Protein AF-A0A4C1SGD6-F1 (afdb_monomer_lite)

Foldseek 3Di:
DKAFPVRDDQDDDDPPCPVDDGDDDPGDMDDDDDDDDDDPVVVVVCPPPDDDDDDDDPDDDDWFKCQDPVCLVVVHDTDDDDDDDPPDDGDIDTDDDDPVVVCVPDVPDPDDDDDDDPPVPPPPDDDDDDDDDDDDDD

Secondary structure (DSSP, 8-state):
-EE-TT--EEE---TTGGG------SS--EE------S-HHHHHTTTTPPP---PPPSSPPPPPBBSSHHHHHTT-SBP---PPPTTS----PBP---HHHHTTS-TT------------------------------

Radius of gyration: 24.53 Å; chains: 1; bounding box: 49×36×69 Å

InterPro domains:
  IPR022229 Tripeptidyl peptidase II, second Ig-like domain [PF12580] (1-94)

Sequence (138 aa):
MIFDANKHMLACGDANSHTFYTKLDRASTTFCLQIRHEKRDLLEKINEANMVALFKLPNTLNLEIYDHYNQSVIMGRKFNSCTVKRDCPKSLPLLQQQQQQVFPLCPQTQAMLNRVHPKAKTAVDEYAEGCGTSSAQC

pLDDT: mean 72.52, std 20.27, range [26.09, 94.62]

Structure (mmCIF, N/CA/C/O backbone):
data_AF-A0A4C1SGD6-F1
#
_entry.id   AF-A0A4C1SGD6-F1
#
loop_
_atom_site.group_PDB
_atom_site.id
_atom_site.type_symbol
_atom_site.label_atom_id
_atom_site.label_alt_id
_atom_site.label_comp_id
_atom_site.label_asym_id
_atom_site.label_entity_id
_atom_site.label_seq_id
_atom_site.pdbx_PDB_ins_code
_atom_site.Cartn_x
_atom_site.Cartn_y
_atom_site.Cartn_z
_atom_site.occupancy
_atom_site.B_iso_or_equiv
_atom_site.auth_seq_id
_atom_site.auth_comp_id
_atom_site.auth_asym_id
_atom_site.auth_atom_id
_atom_site.pdbx_PDB_model_num
ATOM 1 N N . MET A 1 1 ? -9.327 4.916 12.027 1.00 90.69 1 MET A N 1
ATOM 2 C CA . MET A 1 1 ? -9.043 6.315 12.429 1.00 90.69 1 MET A CA 1
ATOM 3 C C . MET A 1 1 ? -7.553 6.481 12.680 1.00 90.69 1 MET A C 1
ATOM 5 O O . MET A 1 1 ? -6.940 5.541 13.178 1.00 90.69 1 MET A O 1
ATOM 9 N N . ILE A 1 2 ? -6.990 7.640 12.330 1.00 92.00 2 ILE A N 1
ATOM 10 C CA . ILE A 1 2 ? -5.566 7.976 12.489 1.00 92.00 2 ILE A CA 1
ATOM 11 C C . ILE A 1 2 ? -5.441 9.170 13.437 1.00 92.00 2 ILE A C 1
ATOM 13 O O . ILE A 1 2 ? -6.082 10.200 13.212 1.00 92.00 2 ILE A O 1
ATOM 17 N N . PHE A 1 3 ? -4.607 9.034 14.466 1.00 91.81 3 PHE A N 1
ATOM 18 C CA . PHE A 1 3 ? -4.374 10.055 15.485 1.00 91.81 3 PHE A CA 1
ATOM 19 C C . PHE A 1 3 ? -2.905 10.469 15.542 1.00 91.81 3 PHE A C 1
ATOM 21 O O . PHE A 1 3 ? -2.016 9.628 15.404 1.00 91.81 3 PHE A O 1
ATOM 28 N N . ASP A 1 4 ? -2.671 11.754 15.786 1.00 90.88 4 ASP A N 1
ATOM 29 C CA . ASP A 1 4 ? -1.353 12.305 16.102 1.00 90.88 4 ASP A CA 1
ATOM 30 C C . ASP A 1 4 ? -0.959 12.038 17.570 1.00 90.88 4 ASP A C 1
ATOM 32 O O . ASP A 1 4 ? -1.792 11.631 18.389 1.00 90.88 4 ASP A O 1
ATOM 36 N N . ALA A 1 5 ? 0.292 12.327 17.934 1.00 89.88 5 ALA A N 1
ATOM 37 C CA . ALA A 1 5 ? 0.810 12.246 19.301 1.00 89.88 5 ALA A CA 1
ATOM 38 C C . ALA A 1 5 ? -0.047 13.042 20.305 1.00 89.88 5 ALA A C 1
ATOM 40 O O . ALA A 1 5 ? -0.280 12.606 21.433 1.00 89.88 5 ALA A O 1
ATOM 41 N N . ASN A 1 6 ? -0.598 14.173 19.860 1.00 90.00 6 ASN A N 1
ATOM 42 C CA . ASN A 1 6 ? -1.488 15.033 20.640 1.00 90.00 6 ASN A CA 1
ATOM 43 C C . ASN A 1 6 ? -2.941 14.519 20.714 1.00 90.00 6 ASN A C 1
ATOM 45 O O . ASN A 1 6 ? -3.833 15.242 21.151 1.00 90.00 6 ASN A O 1
ATOM 49 N N . LYS A 1 7 ? -3.207 13.284 20.261 1.00 90.00 7 LYS A N 1
ATOM 50 C CA . LYS A 1 7 ? -4.543 12.663 20.168 1.00 90.00 7 LYS A CA 1
ATOM 51 C C . LYS A 1 7 ? -5.522 13.410 19.252 1.00 90.00 7 LYS A C 1
ATOM 53 O O . LYS A 1 7 ? -6.714 13.108 19.247 1.00 90.00 7 LYS A O 1
ATOM 58 N N . HIS A 1 8 ? 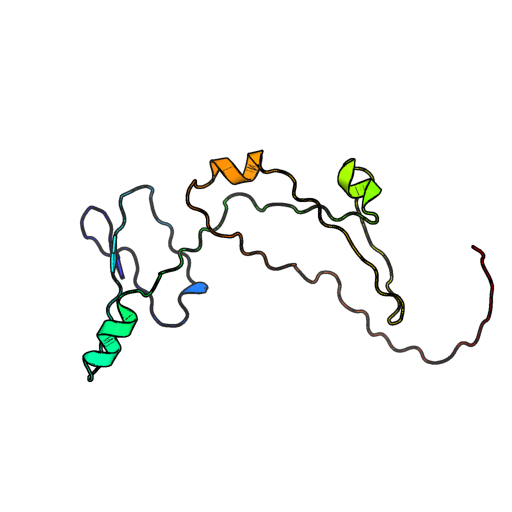-5.038 14.350 18.442 1.00 90.12 8 HIS A N 1
ATOM 59 C CA . HIS A 1 8 ? -5.842 14.972 17.398 1.00 90.12 8 HIS A CA 1
ATOM 60 C C . HIS A 1 8 ? -6.056 13.990 16.247 1.00 90.12 8 HIS A C 1
ATOM 62 O O . HIS A 1 8 ? -5.134 13.290 15.826 1.00 90.12 8 HIS A O 1
ATOM 68 N N . MET A 1 9 ? -7.287 13.931 15.742 1.00 90.44 9 MET A N 1
ATOM 69 C CA . MET A 1 9 ? -7.632 13.097 14.596 1.00 90.44 9 MET A CA 1
ATOM 70 C C . MET A 1 9 ? -7.092 13.735 13.313 1.00 90.44 9 MET A C 1
ATOM 72 O O . MET A 1 9 ? -7.452 14.864 12.988 1.00 90.44 9 MET A O 1
ATOM 76 N N . LEU A 1 10 ? -6.255 13.000 12.581 1.00 91.00 10 LEU A N 1
ATOM 77 C CA . LEU A 1 10 ? -5.667 13.451 11.316 1.00 91.00 10 LEU A CA 1
ATOM 78 C C . LEU A 1 10 ? -6.503 13.018 10.112 1.00 91.00 10 LEU A C 1
ATOM 80 O O . LEU A 1 10 ? -6.706 13.786 9.177 1.00 91.00 10 LEU A O 1
ATOM 84 N N . ALA A 1 11 ? -6.970 11.769 10.123 1.00 90.44 11 ALA A N 1
ATOM 85 C CA . ALA A 1 11 ? -7.756 11.208 9.035 1.00 90.44 11 ALA A CA 1
ATOM 86 C C . ALA A 1 11 ? -8.630 10.042 9.501 1.00 90.44 11 ALA A C 1
ATOM 88 O O . ALA A 1 11 ? -8.338 9.338 10.475 1.00 90.44 11 ALA A O 1
ATOM 89 N N . CYS A 1 12 ? -9.705 9.818 8.755 1.00 90.56 12 CYS A N 1
ATOM 90 C CA . CYS A 1 12 ? -10.586 8.674 8.896 1.00 90.56 12 CYS A CA 1
ATOM 91 C C . CYS A 1 12 ? -10.800 8.049 7.516 1.00 90.56 12 CYS A C 1
ATOM 93 O O . CYS A 1 12 ? -10.750 8.746 6.506 1.00 90.56 12 CYS A O 1
ATOM 95 N N . GLY A 1 13 ? -11.008 6.741 7.494 1.00 88.56 13 GLY A N 1
ATOM 96 C CA . GLY A 1 13 ? -11.248 5.976 6.283 1.00 88.56 13 GLY A CA 1
ATOM 97 C C . GLY A 1 13 ? -12.134 4.782 6.599 1.00 88.56 13 GLY A C 1
ATOM 98 O O . GLY A 1 13 ? -12.229 4.357 7.756 1.00 88.56 13 GLY A O 1
ATOM 99 N N . ASP A 1 14 ? -12.785 4.276 5.567 1.00 87.12 14 ASP A N 1
ATOM 100 C CA . ASP A 1 14 ? -13.737 3.178 5.587 1.00 87.12 14 ASP A CA 1
ATOM 101 C C . ASP A 1 14 ? -13.371 2.133 4.516 1.00 87.12 14 ASP A C 1
ATOM 103 O O . ASP A 1 14 ? -12.194 1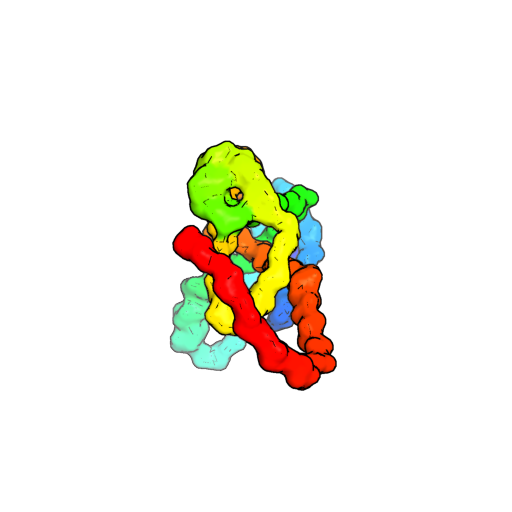.951 4.161 1.00 87.12 14 ASP A O 1
ATOM 107 N N . ALA A 1 15 ? -14.371 1.401 4.021 1.00 83.81 15 ALA A N 1
ATOM 108 C CA . ALA A 1 15 ? -14.187 0.488 2.907 1.00 83.81 15 ALA A CA 1
ATOM 109 C C . ALA A 1 15 ? -13.574 1.229 1.706 1.00 83.81 15 ALA A C 1
ATOM 111 O O . ALA A 1 15 ? -13.965 2.340 1.378 1.00 83.81 15 ALA A O 1
ATOM 112 N N . ASN A 1 16 ? -12.625 0.590 1.016 1.00 84.81 16 ASN A N 1
ATOM 113 C CA . ASN A 1 16 ? -11.958 1.154 -0.164 1.00 84.81 16 ASN A CA 1
ATOM 114 C C . ASN A 1 16 ? -10.980 2.327 0.092 1.00 84.81 16 ASN A C 1
ATOM 116 O O . ASN A 1 16 ? -10.650 3.075 -0.823 1.00 84.81 16 ASN A O 1
ATOM 120 N N . SER A 1 17 ? -10.415 2.444 1.296 1.00 85.50 17 SER A N 1
ATOM 121 C CA . SER A 1 17 ? -9.442 3.505 1.635 1.00 85.50 17 SER A CA 1
ATOM 122 C C . SER A 1 17 ? -8.086 3.442 0.899 1.00 85.50 17 SER A C 1
ATOM 124 O O . SER A 1 17 ? -7.234 4.296 1.116 1.00 85.50 17 SER A O 1
ATOM 126 N N . HIS A 1 18 ? -7.850 2.466 0.015 1.00 84.12 18 HIS A N 1
ATOM 127 C CA . HIS A 1 18 ? -6.555 2.277 -0.656 1.00 84.12 18 HIS A CA 1
ATOM 128 C C . HIS A 1 18 ? -6.226 3.350 -1.711 1.00 84.12 18 HIS A C 1
ATOM 130 O O . HIS A 1 18 ? -5.085 3.443 -2.160 1.00 84.12 18 HIS A O 1
ATOM 136 N N . THR A 1 19 ? -7.211 4.149 -2.128 1.00 85.75 19 THR A N 1
ATOM 137 C CA . THR A 1 19 ? -7.028 5.255 -3.082 1.00 85.75 19 THR A CA 1
ATOM 138 C C . THR A 1 19 ? -6.715 6.586 -2.403 1.00 85.75 19 THR A C 1
ATOM 140 O O . THR A 1 19 ? -6.271 7.523 -3.070 1.00 85.75 19 THR A O 1
ATOM 143 N N . PHE A 1 20 ? -6.962 6.695 -1.095 1.00 86.56 20 PHE A N 1
ATOM 144 C CA . PHE A 1 20 ? -6.784 7.926 -0.337 1.00 86.56 20 PHE A CA 1
ATOM 145 C C . PHE A 1 20 ? -5.416 7.950 0.340 1.00 86.56 20 PHE A C 1
ATOM 147 O O . PHE A 1 20 ? -5.058 7.055 1.099 1.00 86.56 20 PHE A O 1
ATOM 154 N N . TYR A 1 21 ? -4.658 9.015 0.077 1.00 88.12 21 TYR A N 1
ATOM 155 C CA . TYR A 1 21 ? -3.342 9.235 0.666 1.00 88.12 21 TYR A CA 1
ATOM 156 C C . TYR A 1 21 ? -3.363 10.498 1.521 1.00 88.12 21 TYR A C 1
ATOM 158 O O . TYR A 1 21 ? -3.560 11.601 1.008 1.00 88.12 21 TYR A O 1
ATOM 166 N N . THR A 1 22 ? -3.107 10.341 2.816 1.00 88.69 22 THR A N 1
ATOM 167 C CA . THR A 1 22 ? -2.952 11.456 3.754 1.00 88.69 22 THR A CA 1
ATOM 168 C C . THR A 1 22 ? -1.472 11.699 4.005 1.00 88.69 22 THR A C 1
ATOM 170 O O . THR A 1 22 ? -0.712 10.765 4.254 1.00 88.69 22 THR A O 1
ATOM 173 N N . LYS A 1 23 ? -1.050 12.963 3.945 1.00 87.56 23 LYS A N 1
ATOM 174 C CA . LYS A 1 23 ? 0.307 13.345 4.336 1.00 87.56 23 LYS A CA 1
ATOM 175 C C . LYS A 1 23 ? 0.419 13.229 5.853 1.00 87.56 23 LYS A C 1
ATOM 177 O O . LYS A 1 23 ? -0.278 13.942 6.568 1.00 87.56 23 LYS A O 1
ATOM 182 N N . LEU A 1 24 ? 1.267 12.319 6.315 1.00 84.19 24 LEU A N 1
ATOM 183 C CA . LEU A 1 24 ? 1.607 12.172 7.725 1.00 84.19 24 LEU A CA 1
ATOM 184 C C . LEU A 1 24 ? 2.955 12.840 7.974 1.00 84.19 24 LEU A C 1
ATOM 186 O O . LEU A 1 24 ? 3.870 12.710 7.159 1.00 84.19 24 LEU A O 1
ATOM 190 N N . ASP A 1 25 ? 3.059 13.558 9.087 1.00 81.88 25 ASP A N 1
ATOM 191 C CA . ASP A 1 25 ? 4.339 14.061 9.571 1.00 81.88 25 ASP A CA 1
ATOM 192 C C . ASP A 1 25 ? 5.113 12.937 10.281 1.00 81.88 25 ASP A C 1
ATOM 194 O O . ASP A 1 25 ? 4.534 11.918 10.670 1.00 81.88 25 ASP A O 1
ATOM 198 N N . ARG A 1 26 ? 6.424 13.112 10.472 1.00 70.38 26 ARG A N 1
ATOM 199 C CA . ARG A 1 26 ? 7.327 12.155 11.141 1.00 70.38 26 ARG A CA 1
ATOM 200 C C . ARG A 1 26 ? 7.109 12.108 12.666 1.00 70.38 26 ARG A C 1
ATOM 202 O O . ARG A 1 26 ? 8.059 11.967 13.433 1.00 70.38 26 ARG A O 1
ATOM 209 N N . ALA A 1 27 ? 5.870 12.254 13.114 1.00 73.56 27 ALA A N 1
ATOM 210 C CA . ALA A 1 27 ? 5.462 12.114 14.501 1.00 73.56 27 ALA A CA 1
ATOM 211 C C . ALA A 1 27 ? 4.907 10.704 14.754 1.00 73.56 27 ALA A C 1
ATOM 213 O O . ALA A 1 27 ? 4.498 9.985 13.836 1.00 73.56 27 ALA A O 1
ATOM 214 N N . SER A 1 28 ? 4.895 10.289 16.019 1.00 83.12 28 SER A N 1
ATOM 215 C CA . SER A 1 28 ? 4.302 9.020 16.438 1.00 83.12 28 SER A CA 1
ATOM 216 C C . SER A 1 28 ? 2.791 9.046 16.195 1.00 83.12 28 SER A C 1
ATOM 218 O O . SER A 1 28 ? 2.050 9.688 16.939 1.00 83.12 28 SER A O 1
ATOM 220 N N . THR A 1 29 ? 2.339 8.345 15.159 1.00 88.25 29 THR A N 1
ATOM 221 C CA . THR A 1 29 ? 0.926 8.251 14.779 1.00 88.25 29 THR A CA 1
ATOM 222 C C . THR A 1 29 ? 0.326 6.927 15.233 1.00 88.25 29 THR A C 1
ATOM 224 O O . THR A 1 29 ? 0.946 5.870 15.126 1.00 88.25 29 THR A O 1
ATOM 227 N N . THR A 1 30 ? -0.896 6.986 15.759 1.00 89.94 30 THR A N 1
ATOM 228 C CA . THR A 1 30 ? -1.632 5.808 16.237 1.00 89.94 30 THR A CA 1
ATOM 229 C C . THR A 1 30 ? -2.780 5.487 15.287 1.00 89.94 30 THR A C 1
ATOM 231 O O . THR A 1 30 ? -3.573 6.365 14.938 1.00 89.94 30 THR A O 1
ATOM 234 N N . PHE A 1 31 ? -2.891 4.219 14.892 1.00 89.75 31 PHE A N 1
ATOM 235 C CA . PHE A 1 31 ? -3.949 3.715 14.019 1.00 89.75 31 PHE A CA 1
ATOM 236 C C . PHE A 1 31 ? -4.931 2.876 14.833 1.00 89.75 31 PHE A C 1
ATOM 238 O O . PHE A 1 31 ? -4.542 1.896 15.461 1.00 89.75 31 PHE A O 1
ATOM 245 N N . CYS A 1 32 ? -6.209 3.246 14.796 1.00 90.44 32 CYS A N 1
ATOM 246 C CA . CYS A 1 32 ? -7.275 2.527 15.488 1.00 90.44 32 CYS A CA 1
ATOM 247 C C . CYS A 1 32 ? -8.280 1.981 14.470 1.00 90.44 32 CYS A C 1
ATOM 249 O O . CYS A 1 32 ? -8.900 2.760 13.733 1.00 90.44 32 CYS A O 1
ATOM 251 N N . LEU A 1 33 ? -8.471 0.661 14.459 1.00 89.69 33 LEU A N 1
ATOM 252 C CA . LEU A 1 33 ? -9.509 -0.029 13.694 1.00 89.69 33 LEU A CA 1
ATOM 253 C C . LEU A 1 33 ? -10.610 -0.490 14.652 1.00 89.69 33 LEU A C 1
ATOM 255 O O . LEU A 1 33 ? -10.330 -1.157 15.644 1.00 89.69 33 LEU A O 1
ATOM 259 N N . GLN A 1 34 ? -11.858 -0.129 14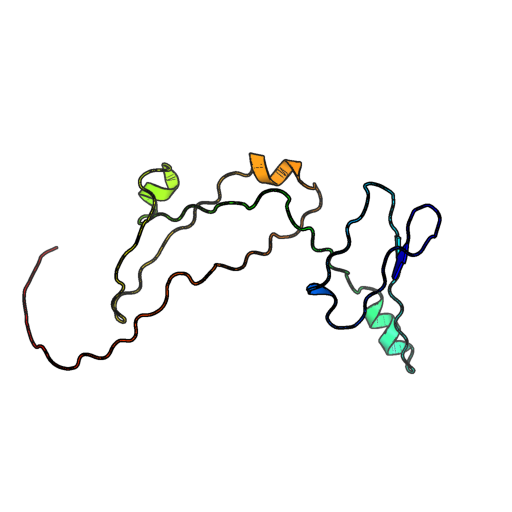.361 1.00 90.56 34 GLN A N 1
ATOM 260 C CA . GLN A 1 34 ? -13.012 -0.545 15.152 1.00 90.56 34 GLN A CA 1
ATOM 261 C C . GLN A 1 34 ? -13.902 -1.452 14.310 1.00 90.56 34 GLN A C 1
ATOM 263 O O . GLN A 1 34 ? -14.394 -1.041 13.261 1.00 90.56 34 GLN A O 1
ATOM 268 N N . ILE A 1 35 ? -14.139 -2.668 14.799 1.00 90.62 35 ILE A N 1
ATOM 269 C CA . ILE A 1 35 ? -15.007 -3.654 14.155 1.00 90.62 35 ILE A CA 1
ATOM 270 C C . ILE A 1 35 ? -16.165 -3.942 15.100 1.00 90.62 35 ILE A C 1
ATOM 272 O O . ILE A 1 35 ? -15.967 -4.242 16.276 1.00 90.62 35 ILE A O 1
ATOM 276 N N . ARG A 1 36 ? -17.387 -3.808 14.588 1.00 91.56 36 ARG A N 1
ATOM 277 C CA . ARG A 1 36 ? -18.620 -4.066 15.332 1.00 91.56 36 ARG A CA 1
ATOM 278 C C . ARG A 1 36 ? -19.325 -5.234 14.673 1.00 91.56 36 ARG A C 1
ATOM 280 O O . ARG A 1 36 ? -19.588 -5.189 13.477 1.00 91.56 36 ARG A O 1
ATOM 287 N N . HIS A 1 37 ? -19.623 -6.262 15.452 1.00 93.56 37 HIS A N 1
ATOM 288 C CA . HIS A 1 37 ? -20.371 -7.417 14.984 1.00 93.56 37 HIS A CA 1
ATOM 289 C C . HIS A 1 37 ? -21.143 -8.025 16.167 1.00 93.56 37 HIS A C 1
ATOM 291 O O . HIS A 1 37 ? -20.746 -7.867 17.320 1.00 93.56 37 HIS A O 1
ATOM 297 N N . GLU A 1 38 ? -22.286 -8.651 15.896 1.00 94.62 38 GLU A N 1
ATOM 298 C CA . GLU A 1 38 ? -23.226 -9.131 16.923 1.00 94.62 38 GLU A CA 1
ATOM 299 C C . GLU A 1 38 ? -22.735 -10.402 17.643 1.00 94.62 38 GLU A C 1
ATOM 301 O O . GLU A 1 38 ? -22.878 -10.538 18.855 1.00 94.62 38 GLU A O 1
ATOM 306 N N . LYS A 1 39 ? -22.099 -11.324 16.907 1.00 93.69 39 LYS A N 1
ATOM 307 C CA . LYS A 1 39 ? -21.520 -12.566 17.445 1.00 93.69 39 LYS A CA 1
ATOM 308 C C . LYS A 1 39 ? -20.073 -12.357 17.874 1.00 93.69 39 LYS A C 1
ATOM 310 O O . LYS A 1 39 ? -19.224 -12.131 17.012 1.00 93.69 39 LYS A O 1
ATOM 315 N N . ARG A 1 40 ? -19.793 -12.504 19.172 1.00 90.62 40 ARG A N 1
ATOM 316 C CA . ARG A 1 40 ? -18.448 -12.355 19.756 1.00 90.62 40 ARG A CA 1
ATOM 317 C C . ARG A 1 40 ? -17.426 -13.337 19.179 1.00 90.62 40 ARG A C 1
ATOM 319 O O . ARG A 1 40 ? -16.322 -12.918 18.851 1.00 90.62 40 ARG A O 1
ATOM 326 N N . ASP A 1 41 ? -17.823 -14.588 18.961 1.00 90.50 41 ASP A N 1
ATOM 327 C CA . ASP A 1 41 ? -16.936 -15.654 18.465 1.00 90.50 41 ASP A CA 1
ATOM 328 C C . ASP A 1 41 ? -16.308 -15.333 17.099 1.00 90.50 41 ASP A C 1
ATOM 330 O O . ASP A 1 41 ? -15.254 -15.854 16.738 1.00 90.50 41 ASP A O 1
ATOM 334 N N . LEU A 1 42 ? -16.959 -14.472 16.307 1.00 89.50 42 LEU A N 1
ATOM 335 C CA . LEU A 1 42 ? -16.432 -14.012 15.025 1.00 89.50 42 LEU A CA 1
ATOM 336 C C . LEU A 1 42 ? -15.478 -12.823 15.174 1.00 89.50 42 LEU A C 1
ATOM 338 O O . LEU A 1 42 ? -14.555 -12.714 14.373 1.00 89.50 42 LEU A O 1
ATOM 342 N N . LEU A 1 43 ? -15.645 -11.965 16.190 1.00 89.19 43 LEU A N 1
ATOM 343 C CA . LEU A 1 43 ? -14.696 -10.873 16.454 1.00 89.19 43 LEU A CA 1
ATOM 344 C C . LEU A 1 43 ? -13.338 -11.418 16.892 1.00 89.19 43 LEU A C 1
ATOM 346 O O . LEU A 1 43 ? -12.312 -10.886 16.479 1.00 89.19 43 LEU A O 1
ATOM 350 N N . GLU A 1 44 ? -13.326 -12.481 17.695 1.00 88.62 44 GLU A N 1
ATOM 351 C CA . GLU A 1 44 ? -12.085 -13.071 18.209 1.00 88.62 44 GLU A CA 1
ATOM 352 C C . GLU A 1 44 ? -11.198 -13.607 17.074 1.00 88.62 44 GLU A C 1
ATOM 354 O O . GLU A 1 44 ? -9.978 -13.480 17.135 1.00 88.62 44 GLU A O 1
ATOM 359 N N . LYS A 1 45 ? -11.802 -14.073 15.971 1.00 89.25 45 LYS A N 1
ATOM 360 C CA . LYS A 1 45 ? -11.078 -14.487 14.755 1.00 89.25 45 LYS A CA 1
ATOM 361 C C . LYS A 1 45 ? -10.417 -13.329 14.002 1.00 89.25 45 LYS A C 1
ATOM 363 O O . LYS A 1 45 ? -9.494 -13.561 13.232 1.00 89.25 45 LYS A O 1
ATOM 368 N N . ILE A 1 46 ? -10.900 -12.099 14.180 1.00 88.62 46 ILE A N 1
ATOM 369 C CA . ILE A 1 46 ? -10.399 -10.908 13.475 1.00 88.62 46 ILE A CA 1
ATOM 370 C C . ILE A 1 46 ? -9.308 -10.197 14.296 1.00 88.62 46 ILE A C 1
ATOM 372 O O . ILE A 1 46 ? -8.666 -9.272 13.807 1.00 88.62 46 ILE A O 1
ATOM 376 N N . ASN A 1 47 ? -9.041 -10.638 15.528 1.00 85.94 47 ASN A N 1
ATOM 377 C CA . ASN A 1 47 ? -8.037 -10.016 16.393 1.00 85.94 47 ASN A CA 1
ATOM 378 C C . ASN A 1 47 ? -6.618 -10.021 15.782 1.00 85.94 47 ASN A C 1
ATOM 380 O O . ASN A 1 47 ? -5.827 -9.125 16.049 1.00 85.94 47 ASN A O 1
ATOM 384 N N . GLU A 1 48 ? -6.310 -10.987 14.912 1.00 85.88 48 GLU A N 1
ATOM 385 C CA . GLU A 1 48 ? -5.025 -11.095 14.200 1.00 85.88 48 GLU A CA 1
ATOM 386 C C . GLU A 1 48 ? -5.025 -10.389 12.827 1.00 85.88 48 GLU A C 1
ATOM 388 O O . GLU A 1 48 ? -4.163 -10.636 11.980 1.00 85.88 48 GLU A O 1
ATOM 393 N N . ALA A 1 49 ? -6.000 -9.516 12.559 1.00 85.69 49 ALA A N 1
ATOM 394 C CA . ALA A 1 49 ? -6.070 -8.798 11.294 1.00 85.69 49 ALA A CA 1
ATOM 395 C C . ALA A 1 49 ? -4.925 -7.784 11.151 1.00 85.69 49 ALA A C 1
ATOM 397 O O . ALA A 1 49 ? -4.808 -6.821 11.910 1.00 85.69 49 ALA A O 1
ATOM 398 N N . ASN A 1 50 ? -4.116 -7.963 10.108 1.00 85.94 50 ASN A N 1
ATOM 399 C CA . ASN A 1 50 ? -3.041 -7.041 9.763 1.00 85.94 50 ASN A CA 1
ATOM 400 C C . ASN A 1 50 ? -3.565 -5.840 8.966 1.00 85.94 50 ASN A C 1
ATOM 402 O O . ASN A 1 50 ? -4.365 -5.984 8.040 1.00 85.94 50 ASN A O 1
ATOM 406 N N . MET A 1 51 ? -3.057 -4.650 9.286 1.00 84.88 51 MET A N 1
ATOM 407 C CA . MET A 1 51 ? -3.282 -3.439 8.497 1.00 84.88 51 MET A CA 1
ATOM 408 C C . MET A 1 51 ? -2.120 -3.207 7.531 1.00 84.88 51 MET A C 1
ATOM 410 O O . MET A 1 51 ? -0.957 -3.383 7.88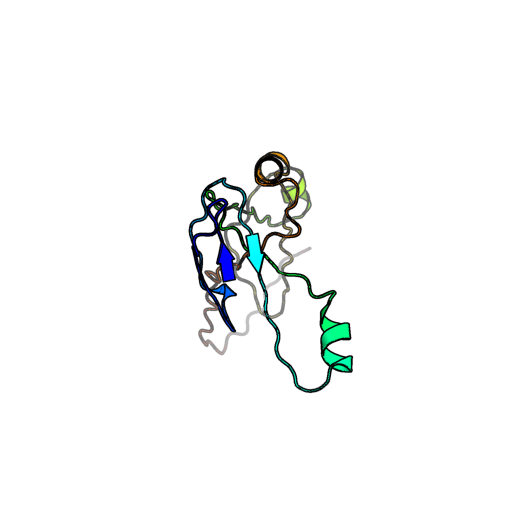8 1.00 84.88 51 MET A O 1
ATOM 414 N N . VAL A 1 52 ? -2.438 -2.766 6.314 1.00 87.38 52 VAL A N 1
ATOM 415 C CA . VAL A 1 52 ? -1.448 -2.441 5.280 1.00 87.38 52 VAL A CA 1
ATOM 416 C C . VAL A 1 52 ? -1.324 -0.926 5.161 1.00 87.38 52 VAL A C 1
ATOM 418 O O . VAL A 1 52 ? -2.309 -0.241 4.887 1.00 87.38 52 VAL A O 1
ATOM 421 N N . ALA A 1 53 ? -0.110 -0.405 5.330 1.00 84.25 53 ALA A N 1
ATOM 422 C CA . ALA A 1 53 ? 0.206 0.999 5.088 1.00 84.25 53 ALA A CA 1
ATOM 423 C C . ALA A 1 53 ? 0.900 1.156 3.728 1.00 84.25 53 ALA A C 1
ATOM 425 O O . ALA A 1 53 ? 1.942 0.549 3.477 1.00 84.25 53 ALA A O 1
ATOM 426 N N . LEU A 1 54 ? 0.325 1.977 2.846 1.00 86.62 54 LEU A N 1
ATOM 427 C CA . LEU A 1 54 ? 0.886 2.274 1.528 1.00 86.62 54 LEU A CA 1
ATOM 428 C C . LEU A 1 54 ? 1.571 3.638 1.547 1.00 86.62 54 LEU A C 1
ATOM 430 O O . LEU A 1 54 ? 0.917 4.678 1.628 1.00 86.62 54 LEU A O 1
ATOM 434 N N . PHE A 1 55 ? 2.894 3.636 1.416 1.00 84.62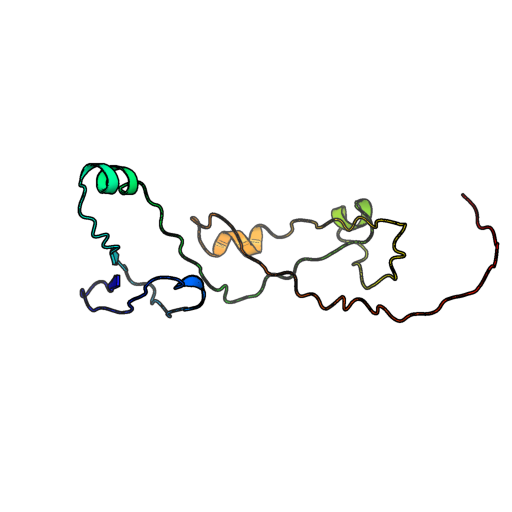 55 PHE A N 1
ATOM 435 C CA . PHE A 1 55 ? 3.682 4.859 1.324 1.00 84.62 55 PHE A CA 1
ATOM 436 C C . PHE A 1 55 ? 3.973 5.178 -0.135 1.00 84.62 55 PHE A C 1
ATOM 438 O O . PHE A 1 55 ? 4.548 4.372 -0.866 1.00 84.62 55 PHE A O 1
ATOM 445 N N . LYS A 1 56 ? 3.589 6.379 -0.568 1.00 83.69 56 LYS A N 1
ATOM 446 C CA . LYS A 1 56 ? 3.990 6.873 -1.881 1.00 83.69 56 LYS A CA 1
ATOM 447 C C . LYS A 1 56 ? 5.459 7.274 -1.817 1.00 83.69 56 LYS A C 1
ATOM 449 O O . LYS A 1 56 ? 5.819 8.176 -1.064 1.00 83.69 56 LYS A O 1
ATOM 454 N N . LEU A 1 57 ? 6.294 6.615 -2.615 1.00 79.44 57 LEU A N 1
ATOM 455 C CA . LEU A 1 57 ? 7.703 6.972 -2.702 1.00 79.44 57 LEU A CA 1
ATOM 456 C C . LEU A 1 57 ? 7.864 8.383 -3.293 1.00 79.44 57 LEU A C 1
ATOM 458 O O . LEU A 1 57 ? 7.173 8.711 -4.264 1.00 79.44 57 LEU A O 1
ATOM 462 N N . PRO A 1 58 ? 8.790 9.200 -2.758 1.00 77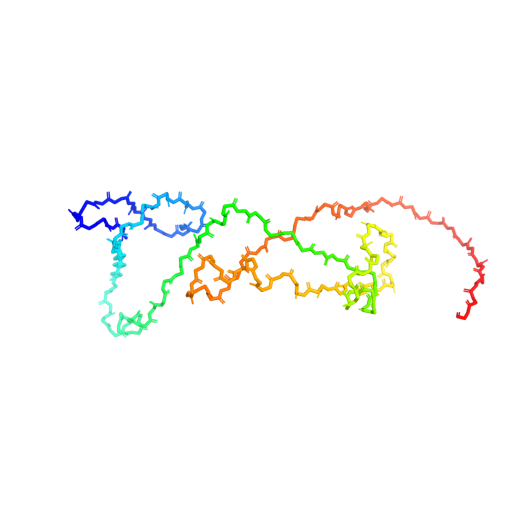.62 58 PRO A N 1
ATOM 463 C CA . PRO A 1 58 ? 9.090 10.512 -3.325 1.00 77.62 58 PRO A CA 1
ATOM 464 C C . PRO A 1 58 ? 9.702 10.394 -4.728 1.00 77.62 58 PRO A C 1
ATOM 466 O O . PRO A 1 58 ? 9.371 11.184 -5.606 1.00 77.62 58 PRO A O 1
ATOM 469 N N . ASN A 1 59 ? 10.531 9.369 -4.953 1.00 78.25 59 ASN A N 1
ATOM 470 C CA . ASN A 1 59 ? 11.148 9.073 -6.242 1.00 78.25 59 ASN A CA 1
ATOM 471 C C . ASN A 1 59 ? 10.567 7.783 -6.825 1.00 78.25 59 ASN A C 1
ATOM 473 O O . ASN A 1 59 ? 10.543 6.746 -6.160 1.00 78.25 59 ASN A O 1
ATOM 477 N N . THR A 1 60 ? 10.121 7.831 -8.080 1.00 75.38 60 THR A N 1
ATOM 478 C CA . THR A 1 60 ? 9.681 6.637 -8.810 1.00 75.38 60 THR A CA 1
ATOM 479 C C . THR A 1 60 ? 10.884 5.770 -9.166 1.00 75.38 60 THR A C 1
ATOM 481 O O . THR A 1 60 ? 11.842 6.262 -9.763 1.00 75.38 60 THR A O 1
ATOM 484 N N . LEU A 1 61 ? 10.822 4.478 -8.848 1.00 75.88 61 LEU A N 1
ATOM 485 C CA . LEU A 1 61 ? 11.857 3.522 -9.235 1.00 75.88 61 LEU A CA 1
ATOM 486 C C . LEU A 1 61 ? 11.695 3.151 -10.711 1.00 75.88 61 LEU A C 1
ATOM 488 O O . LEU A 1 61 ? 10.655 2.630 -11.115 1.00 75.88 61 LEU A O 1
ATOM 492 N N . ASN A 1 62 ? 12.730 3.408 -11.507 1.00 75.44 62 ASN A N 1
ATOM 493 C CA . ASN A 1 62 ? 12.775 2.984 -12.901 1.00 75.44 62 ASN A CA 1
ATOM 494 C C . ASN A 1 62 ? 13.357 1.574 -12.979 1.00 75.44 62 ASN A C 1
ATOM 496 O O . ASN A 1 62 ? 14.494 1.347 -12.574 1.00 75.44 62 ASN A O 1
ATOM 500 N N . LEU A 1 63 ? 12.563 0.637 -13.495 1.00 76.31 63 LEU A N 1
ATOM 501 C CA . LEU A 1 63 ? 13.009 -0.723 -13.773 1.00 76.31 63 LEU A CA 1
ATOM 502 C C . LEU A 1 63 ? 13.476 -0.807 -15.220 1.00 76.31 63 LEU A C 1
ATOM 504 O O . LEU A 1 63 ? 12.761 -0.404 -16.139 1.00 76.31 63 LEU A O 1
ATOM 508 N N . GLU A 1 64 ? 14.674 -1.339 -15.412 1.00 79.12 64 GLU A N 1
ATOM 509 C CA . GLU A 1 64 ? 15.254 -1.519 -16.734 1.00 79.12 64 GLU A CA 1
ATOM 510 C C . GLU A 1 64 ? 14.933 -2.914 -17.263 1.00 79.12 64 GLU A C 1
ATOM 512 O O . GLU A 1 64 ? 15.088 -3.920 -16.568 1.00 79.12 64 GLU A O 1
ATOM 517 N N . ILE A 1 65 ? 14.470 -2.957 -18.508 1.00 83.94 65 ILE A N 1
ATOM 518 C CA . ILE A 1 65 ? 14.126 -4.188 -19.212 1.00 83.94 65 ILE A CA 1
ATOM 519 C C . ILE A 1 65 ? 15.230 -4.468 -20.225 1.00 83.94 65 ILE A C 1
ATOM 521 O O . ILE A 1 65 ? 15.713 -3.548 -20.889 1.00 83.94 65 ILE A O 1
ATOM 525 N N . TYR A 1 66 ? 15.614 -5.732 -20.359 1.00 85.69 66 TYR A N 1
ATOM 526 C CA . TYR A 1 66 ? 16.657 -6.173 -21.279 1.00 85.69 66 TYR A CA 1
ATOM 527 C C . TYR A 1 66 ? 16.105 -7.218 -22.253 1.00 85.69 66 TYR A C 1
ATOM 529 O O . TYR A 1 66 ? 15.118 -7.887 -21.963 1.00 85.69 66 TYR A O 1
ATOM 537 N N . ASP A 1 67 ? 16.732 -7.340 -23.426 1.00 83.69 67 ASP A N 1
ATOM 538 C CA . ASP A 1 67 ? 16.284 -8.263 -24.484 1.00 83.69 67 ASP A CA 1
ATOM 539 C C . ASP A 1 67 ? 16.730 -9.713 -24.223 1.00 83.69 67 ASP A C 1
ATOM 541 O O . ASP A 1 67 ? 16.031 -10.673 -24.535 1.00 83.69 67 ASP A O 1
ATOM 545 N N . HIS A 1 68 ? 17.900 -9.874 -23.596 1.00 83.25 68 HIS A N 1
ATOM 546 C CA . HIS A 1 68 ? 18.490 -11.166 -23.261 1.00 83.25 68 HIS A CA 1
ATOM 547 C C . HIS A 1 68 ? 19.020 -11.170 -21.831 1.00 83.25 68 HIS A C 1
ATOM 549 O O . HIS A 1 68 ? 19.500 -10.151 -21.334 1.00 83.25 68 HIS A O 1
ATOM 555 N N . TYR A 1 69 ? 19.020 -12.344 -21.200 1.00 83.56 69 TYR A N 1
ATOM 556 C CA . TYR A 1 69 ? 19.516 -12.517 -19.833 1.00 83.56 69 TYR A CA 1
ATOM 557 C C . TYR A 1 69 ? 20.998 -12.137 -19.700 1.00 83.56 69 TYR A C 1
ATOM 559 O O . TYR A 1 69 ? 21.398 -11.430 -18.781 1.00 83.56 69 TYR A O 1
ATOM 567 N N . ASN A 1 70 ? 21.819 -12.512 -20.683 1.00 86.44 70 ASN A N 1
ATOM 568 C CA . ASN A 1 70 ? 23.242 -12.165 -20.681 1.00 86.44 70 ASN A CA 1
ATOM 569 C C . ASN A 1 70 ? 23.459 -10.644 -20.684 1.00 86.44 70 ASN A C 1
ATOM 571 O O . ASN A 1 70 ? 24.376 -10.155 -20.036 1.00 86.44 70 ASN A O 1
ATOM 575 N N . GLN A 1 71 ? 22.583 -9.899 -21.370 1.00 84.12 71 GLN A N 1
ATOM 576 C CA . GLN A 1 71 ? 22.623 -8.437 -21.399 1.00 84.12 71 GLN A CA 1
ATOM 577 C C . GLN A 1 71 ? 22.114 -7.825 -20.095 1.00 84.12 71 GLN A C 1
ATOM 579 O O . GLN A 1 71 ? 22.625 -6.787 -19.686 1.00 84.12 71 GLN A O 1
ATOM 584 N N . SER A 1 72 ? 21.154 -8.468 -19.421 1.00 79.62 72 SER A N 1
ATOM 585 C CA . SER A 1 72 ? 20.670 -7.985 -18.130 1.00 79.62 72 SER A CA 1
ATOM 586 C C . SER A 1 72 ? 21.754 -8.075 -17.063 1.00 79.62 72 SER A C 1
ATOM 588 O O . SER A 1 72 ? 21.978 -7.100 -16.361 1.00 79.62 72 SER A O 1
ATOM 590 N N . VAL A 1 73 ? 22.484 -9.195 -16.989 1.00 83.31 73 VAL A N 1
ATOM 591 C CA . VAL A 1 73 ? 23.521 -9.421 -15.960 1.00 83.31 73 VAL A CA 1
ATOM 592 C C . VAL A 1 73 ? 24.664 -8.403 -16.046 1.00 83.31 73 VAL A C 1
ATOM 594 O O . VAL A 1 73 ? 25.173 -7.971 -15.016 1.00 83.31 73 VAL A O 1
ATOM 597 N N . ILE A 1 74 ? 25.050 -7.994 -17.258 1.00 86.31 74 ILE A N 1
ATOM 598 C CA . ILE A 1 74 ? 26.162 -7.057 -17.484 1.00 86.31 74 ILE A CA 1
ATOM 599 C C . ILE A 1 74 ? 25.723 -5.585 -17.569 1.00 86.31 74 ILE A C 1
ATOM 601 O O . ILE A 1 74 ? 26.552 -4.738 -17.890 1.00 86.31 74 ILE A O 1
ATOM 605 N N . MET A 1 75 ? 24.438 -5.280 -17.328 1.00 80.00 75 MET A N 1
ATOM 606 C CA . MET A 1 75 ? 23.827 -3.961 -17.584 1.00 80.00 75 MET A CA 1
ATOM 607 C C . MET A 1 75 ? 24.127 -3.429 -18.995 1.00 80.00 75 MET A C 1
ATOM 609 O O . MET A 1 75 ? 24.525 -2.280 -19.192 1.00 80.00 75 MET A O 1
ATOM 613 N N . GLY A 1 76 ? 23.991 -4.304 -19.988 1.00 80.94 76 GLY A N 1
ATOM 614 C CA . GLY A 1 76 ? 24.320 -4.012 -21.374 1.00 80.94 76 GLY A CA 1
ATOM 615 C C . GLY A 1 76 ? 23.211 -3.245 -22.093 1.00 80.94 76 GLY A C 1
ATOM 616 O O . GLY A 1 76 ? 22.700 -2.219 -21.643 1.00 80.94 76 GLY A O 1
ATOM 617 N N . ARG A 1 77 ? 22.825 -3.735 -23.272 1.00 83.25 77 ARG A N 1
ATOM 618 C CA . ARG A 1 77 ? 21.838 -3.041 -24.110 1.00 83.25 77 ARG A CA 1
ATOM 619 C C . ARG A 1 77 ? 20.428 -3.132 -23.514 1.00 83.25 77 ARG A C 1
ATOM 621 O O . ARG A 1 77 ? 19.856 -4.219 -23.443 1.00 83.25 77 ARG A O 1
ATOM 628 N N . LYS A 1 78 ? 19.845 -1.975 -23.187 1.00 84.00 78 LYS A N 1
ATOM 629 C CA . LYS A 1 78 ? 18.446 -1.848 -22.752 1.00 84.00 78 LYS A CA 1
ATOM 630 C C . LYS A 1 78 ? 17.480 -2.185 -23.888 1.00 84.00 78 LYS A C 1
ATOM 632 O O . LYS A 1 78 ? 17.732 -1.879 -25.056 1.00 84.00 78 LYS A O 1
ATOM 637 N N . PHE A 1 79 ? 16.371 -2.815 -23.530 1.00 83.62 79 PHE A N 1
ATOM 638 C CA . PHE A 1 79 ? 15.280 -3.115 -24.443 1.00 83.62 79 PHE A CA 1
ATOM 639 C C . PHE A 1 79 ? 14.489 -1.839 -24.761 1.00 83.62 79 PHE A C 1
ATOM 641 O O . PHE A 1 79 ? 14.088 -1.115 -23.853 1.00 83.62 79 PHE A O 1
ATOM 648 N N . ASN A 1 80 ? 14.249 -1.579 -26.048 1.00 82.62 80 ASN A N 1
ATOM 649 C CA . ASN A 1 80 ? 13.521 -0.393 -26.510 1.00 82.62 80 ASN A CA 1
ATOM 650 C C . ASN A 1 80 ? 12.093 -0.751 -26.936 1.00 82.62 80 ASN A C 1
ATOM 652 O O . ASN A 1 80 ? 11.119 -0.352 -26.304 1.00 82.62 80 ASN A O 1
ATOM 656 N N . SER A 1 81 ? 11.967 -1.515 -28.017 1.00 82.06 81 SER A N 1
ATOM 657 C CA . SER A 1 81 ? 10.690 -1.977 -28.548 1.00 82.06 81 SER A CA 1
ATOM 658 C C . SER A 1 81 ? 10.915 -3.174 -29.468 1.00 82.06 81 SER A C 1
ATOM 660 O O . SER A 1 81 ? 11.984 -3.334 -30.059 1.00 82.06 81 SER A O 1
ATOM 662 N N . CYS A 1 82 ? 9.908 -4.033 -29.597 1.00 80.75 82 CYS A N 1
ATOM 663 C CA . CYS A 1 82 ? 9.866 -5.043 -30.647 1.00 80.75 82 CYS A CA 1
ATOM 664 C C . CYS A 1 82 ? 8.417 -5.364 -31.015 1.00 80.75 82 CYS A C 1
ATOM 666 O O . CYS A 1 82 ? 7.539 -5.353 -30.150 1.00 80.75 82 CYS A O 1
ATOM 668 N N . THR A 1 83 ? 8.177 -5.710 -32.276 1.00 82.75 83 THR A N 1
ATOM 669 C CA . THR A 1 83 ? 6.886 -6.245 -32.715 1.00 82.75 83 THR A CA 1
ATOM 670 C C . THR A 1 83 ? 6.821 -7.725 -32.356 1.00 82.75 83 THR A C 1
ATOM 672 O O . THR A 1 83 ? 7.639 -8.515 -32.823 1.00 82.75 83 THR A O 1
ATOM 675 N N . VAL A 1 84 ? 5.864 -8.097 -31.509 1.00 80.38 84 VAL A N 1
ATOM 676 C CA . VAL A 1 84 ? 5.632 -9.490 -31.110 1.00 80.38 84 VAL A CA 1
ATOM 677 C C . VAL A 1 84 ? 4.517 -10.057 -31.984 1.00 80.38 84 VAL A C 1
ATOM 679 O O . VAL A 1 84 ? 3.424 -9.493 -32.032 1.00 80.38 84 VAL A O 1
ATOM 682 N N . LYS A 1 85 ? 4.787 -11.157 -32.696 1.00 83.06 85 LYS A N 1
ATOM 683 C CA . LYS A 1 85 ? 3.738 -11.919 -33.390 1.00 83.06 85 LYS A CA 1
ATOM 684 C C . LYS A 1 85 ? 3.049 -12.828 -32.369 1.00 83.06 85 LYS A C 1
ATOM 686 O O . LYS A 1 85 ? 3.692 -13.284 -31.428 1.00 83.06 85 LYS A O 1
ATOM 691 N N . ARG A 1 86 ? 1.751 -13.100 -32.547 1.00 73.00 86 ARG A N 1
ATOM 692 C CA . ARG A 1 86 ? 0.945 -13.852 -31.560 1.00 73.00 86 ARG A CA 1
ATOM 693 C C . ARG A 1 86 ? 1.501 -15.249 -31.250 1.00 73.00 86 ARG A C 1
ATOM 695 O O . ARG A 1 86 ? 1.316 -15.720 -30.137 1.00 73.00 86 ARG A O 1
ATOM 702 N N . ASP A 1 87 ? 2.240 -15.843 -32.186 1.00 79.38 87 ASP A N 1
ATOM 703 C CA . ASP A 1 87 ? 2.744 -17.215 -32.069 1.00 79.38 87 ASP A CA 1
ATOM 704 C C . ASP A 1 87 ? 4.190 -17.317 -31.550 1.00 79.38 87 ASP A C 1
ATOM 706 O O . ASP A 1 87 ? 4.716 -18.420 -31.421 1.00 79.38 87 ASP A O 1
ATOM 710 N N . CYS A 1 88 ? 4.857 -16.197 -31.235 1.00 73.12 88 CYS A N 1
ATOM 711 C CA . CYS A 1 88 ? 6.215 -16.211 -30.683 1.00 73.12 88 CYS A CA 1
ATOM 712 C C . CYS A 1 88 ? 6.290 -15.482 -29.327 1.00 73.12 88 CYS A C 1
ATOM 714 O O . CYS A 1 88 ? 6.466 -14.261 -29.282 1.00 73.12 88 CYS A O 1
ATOM 716 N N . PRO A 1 89 ? 6.175 -16.204 -28.191 1.00 77.69 89 PRO A N 1
ATOM 717 C CA . PRO A 1 89 ? 6.318 -15.586 -26.880 1.00 77.69 89 PRO A CA 1
ATOM 718 C C . PRO A 1 89 ? 7.745 -15.058 -26.704 1.00 77.69 89 PRO A C 1
ATOM 720 O O . PRO A 1 89 ? 8.720 -15.784 -26.899 1.00 77.69 89 PRO A O 1
ATOM 723 N N . LYS A 1 90 ? 7.871 -13.786 -26.314 1.00 79.81 90 LYS A N 1
ATOM 724 C CA . LYS A 1 90 ? 9.165 -13.150 -26.050 1.00 79.81 90 LYS A CA 1
ATOM 725 C C . LYS A 1 90 ? 9.379 -12.976 -24.550 1.00 79.81 90 LYS A C 1
ATOM 727 O O . LYS A 1 90 ? 8.629 -12.258 -23.894 1.00 79.81 90 LYS A O 1
ATOM 732 N N . SER A 1 91 ? 10.413 -13.617 -24.010 1.00 80.44 91 SER A N 1
ATOM 733 C CA . SER A 1 91 ? 10.826 -13.441 -22.616 1.00 80.44 91 SER A CA 1
ATOM 734 C C . SER A 1 91 ? 11.670 -12.177 -22.467 1.00 80.44 91 SER A C 1
ATOM 736 O O . SER A 1 91 ? 12.705 -12.056 -23.121 1.00 80.44 91 SER A O 1
ATOM 738 N N . LEU A 1 92 ? 11.262 -11.269 -21.583 1.00 82.50 92 LEU A N 1
ATOM 739 C CA . LEU A 1 92 ? 12.012 -10.059 -21.250 1.00 82.50 92 LEU A CA 1
ATOM 740 C C . LEU A 1 92 ? 12.491 -10.148 -19.796 1.00 82.50 92 LEU A C 1
ATOM 742 O O . LEU A 1 92 ? 11.676 -9.994 -18.883 1.00 82.50 92 LEU A O 1
ATOM 746 N N . PRO A 1 93 ? 13.778 -10.445 -19.547 1.00 80.56 93 PRO A N 1
ATOM 747 C CA . PRO A 1 93 ? 14.308 -10.482 -18.194 1.00 80.56 93 PRO A CA 1
ATOM 748 C C . PRO A 1 93 ? 14.316 -9.088 -17.558 1.00 80.56 93 PRO A C 1
ATOM 750 O O . PRO A 1 93 ? 14.731 -8.095 -18.161 1.00 80.56 93 PRO A O 1
ATOM 753 N N . LEU A 1 94 ? 13.888 -9.050 -16.298 1.00 75.12 94 LEU A N 1
ATOM 754 C CA . LEU A 1 94 ? 14.013 -7.906 -15.404 1.00 75.12 94 LEU A CA 1
ATOM 755 C C . LEU A 1 94 ? 15.172 -8.186 -14.455 1.00 75.12 94 LEU A C 1
ATOM 757 O O . LEU A 1 94 ? 15.136 -9.181 -13.729 1.00 75.12 94 LEU A O 1
ATOM 761 N N . LEU A 1 95 ? 16.186 -7.321 -14.438 1.00 71.81 95 LEU A N 1
ATOM 762 C CA . LEU A 1 95 ? 17.208 -7.406 -13.403 1.00 71.81 95 LEU A CA 1
ATOM 763 C C . LEU A 1 95 ? 16.788 -6.562 -12.200 1.00 71.81 95 LEU A C 1
ATOM 765 O O . LEU A 1 95 ? 16.412 -5.398 -12.331 1.00 71.81 95 LEU A O 1
ATOM 769 N N . GLN A 1 96 ? 16.883 -7.146 -11.010 1.00 61.19 96 GLN A N 1
ATOM 770 C CA . GLN A 1 96 ? 16.750 -6.405 -9.764 1.00 61.19 96 GLN A CA 1
ATOM 771 C C . GLN A 1 96 ? 18.042 -5.624 -9.485 1.00 61.19 96 GLN A C 1
ATOM 773 O O . GLN A 1 96 ? 18.972 -6.151 -8.882 1.00 61.19 96 GLN A O 1
ATOM 778 N N . GLN A 1 97 ? 18.111 -4.357 -9.893 1.00 61.06 97 GLN A N 1
ATOM 779 C CA . GLN A 1 97 ? 19.103 -3.391 -9.395 1.00 61.06 97 GLN A CA 1
ATOM 780 C C . GLN A 1 97 ? 18.364 -2.071 -9.114 1.00 61.06 97 GLN A C 1
ATOM 782 O O . GLN A 1 97 ? 17.563 -1.648 -9.933 1.00 61.06 97 GLN A O 1
ATOM 787 N N . GLN A 1 98 ? 18.474 -1.385 -7.970 1.00 53.16 98 GLN A N 1
ATOM 788 C CA . GLN A 1 98 ? 19.546 -1.277 -6.982 1.00 53.16 98 GLN A CA 1
ATOM 789 C C . GLN A 1 98 ? 19.004 -1.441 -5.550 1.00 53.16 98 GLN A C 1
ATOM 791 O O . GLN A 1 98 ? 18.223 -0.613 -5.081 1.00 53.16 98 GLN A O 1
ATOM 796 N N . GLN A 1 99 ? 19.479 -2.444 -4.807 1.00 49.94 99 GLN A N 1
ATOM 797 C CA . GLN A 1 99 ? 19.218 -2.546 -3.363 1.00 49.94 99 GLN A CA 1
ATOM 798 C C . GLN A 1 99 ? 19.629 -1.250 -2.624 1.00 49.94 99 GLN A C 1
ATOM 800 O O . GLN A 1 99 ? 18.899 -0.776 -1.758 1.00 49.94 99 GLN A O 1
ATOM 805 N N . GLN A 1 100 ? 20.714 -0.587 -3.043 1.00 48.81 100 GLN A N 1
ATOM 806 C CA . GLN A 1 100 ? 21.190 0.660 -2.425 1.00 48.81 100 GLN A CA 1
ATOM 807 C C . GLN A 1 100 ? 20.215 1.850 -2.487 1.00 48.81 100 GLN A C 1
ATOM 809 O O . GLN A 1 100 ? 20.263 2.685 -1.589 1.00 48.81 100 GLN A O 1
ATOM 814 N N . GLN A 1 101 ? 19.314 1.939 -3.475 1.00 53.28 101 GLN A N 1
ATOM 815 C CA . GLN A 1 101 ? 18.301 3.012 -3.510 1.00 53.28 101 GLN A CA 1
ATOM 816 C C . GLN A 1 101 ? 17.040 2.680 -2.707 1.00 53.28 101 GLN A C 1
ATOM 818 O O . GLN A 1 101 ? 16.330 3.586 -2.278 1.00 53.28 101 GLN A O 1
ATOM 823 N N . VAL A 1 102 ? 16.751 1.393 -2.499 1.00 52.25 102 VAL A N 1
ATOM 824 C CA . VAL A 1 102 ? 15.507 0.935 -1.861 1.00 52.25 102 VAL A CA 1
ATOM 825 C C . VAL A 1 102 ? 15.665 0.791 -0.345 1.00 52.25 102 VAL A C 1
ATOM 827 O O . VAL A 1 102 ? 14.764 1.164 0.404 1.00 52.25 102 VAL A O 1
ATOM 830 N N . PHE A 1 103 ? 16.827 0.324 0.123 1.00 49.03 103 PHE A N 1
ATOM 831 C CA . PHE A 1 103 ? 17.091 0.112 1.551 1.00 49.03 103 PHE A CA 1
ATOM 832 C C . PHE A 1 103 ? 17.041 1.362 2.454 1.00 49.03 103 PHE A C 1
ATOM 834 O O . PHE A 1 103 ? 16.609 1.205 3.597 1.00 49.03 103 PHE A O 1
ATOM 841 N N . PRO A 1 104 ? 17.402 2.592 2.026 1.00 53.47 104 PRO A N 1
ATOM 842 C CA . PRO A 1 104 ? 17.316 3.745 2.924 1.00 53.47 104 PRO A CA 1
ATOM 843 C C . PRO A 1 104 ? 15.879 4.248 3.157 1.00 53.47 104 PRO A C 1
ATOM 845 O O . PRO A 1 104 ? 15.693 5.143 3.977 1.00 53.47 104 PRO A O 1
ATOM 848 N N . LEU A 1 105 ? 14.862 3.720 2.456 1.00 55.09 105 LEU A N 1
ATOM 849 C CA . LEU A 1 105 ? 13.526 4.333 2.433 1.00 55.09 105 LEU A CA 1
ATOM 850 C C . LEU A 1 105 ? 12.584 3.887 3.562 1.00 55.09 105 LEU A C 1
ATOM 852 O O . LEU A 1 105 ? 11.769 4.701 3.984 1.00 55.09 105 LEU A O 1
ATOM 856 N N . CYS A 1 106 ? 12.700 2.666 4.096 1.00 52.94 106 CYS A N 1
ATOM 857 C CA . CYS A 1 106 ? 12.107 2.271 5.384 1.00 52.94 106 CYS A CA 1
ATOM 858 C C . CYS A 1 106 ? 12.532 0.828 5.732 1.00 52.94 106 CYS A C 1
ATOM 860 O O . CYS A 1 106 ? 12.268 -0.070 4.924 1.00 52.94 106 CYS A O 1
ATOM 862 N N . PRO A 1 107 ? 13.117 0.554 6.916 1.00 57.53 107 PRO A N 1
ATOM 863 C CA . PRO A 1 107 ? 13.593 -0.786 7.287 1.00 57.53 107 PRO A CA 1
ATOM 864 C C . PRO A 1 107 ? 12.482 -1.843 7.452 1.00 57.53 107 PRO A C 1
ATOM 866 O O . PRO A 1 107 ? 12.791 -3.020 7.594 1.00 57.53 107 PRO A O 1
ATOM 869 N N . GLN A 1 108 ? 11.202 -1.451 7.422 1.00 62.44 108 GLN A N 1
ATOM 870 C CA . GLN A 1 108 ? 10.046 -2.342 7.616 1.00 62.44 108 GLN A CA 1
ATOM 871 C C . GLN A 1 108 ? 9.193 -2.540 6.348 1.00 62.44 108 GLN A C 1
ATOM 873 O O . GLN A 1 108 ? 8.077 -3.053 6.422 1.00 62.44 108 GLN A O 1
ATOM 878 N N . THR A 1 109 ? 9.684 -2.130 5.174 1.00 64.06 109 THR A N 1
ATOM 879 C CA . THR A 1 109 ? 8.935 -2.286 3.915 1.00 64.06 109 THR A CA 1
ATOM 880 C C . THR A 1 109 ? 8.780 -3.767 3.561 1.00 64.06 109 THR A C 1
ATOM 882 O O . THR A 1 109 ? 9.769 -4.440 3.291 1.00 64.06 109 THR A O 1
ATOM 885 N N . GLN A 1 110 ? 7.543 -4.272 3.529 1.00 63.06 110 GLN A N 1
ATOM 886 C CA . GLN A 1 110 ? 7.261 -5.678 3.204 1.00 63.06 110 GLN A CA 1
ATOM 887 C C . GLN A 1 110 ? 7.255 -5.954 1.691 1.00 63.06 110 GLN A C 1
ATOM 889 O O . GLN A 1 110 ? 7.719 -7.004 1.257 1.00 63.06 110 GLN A O 1
ATOM 894 N N . ALA A 1 111 ? 6.733 -5.026 0.879 1.00 69.62 111 ALA A N 1
ATOM 895 C CA . ALA A 1 111 ? 6.649 -5.171 -0.574 1.00 69.62 111 ALA A CA 1
ATOM 896 C C . ALA A 1 111 ? 6.495 -3.814 -1.280 1.00 69.62 111 ALA A C 1
ATOM 898 O O . ALA A 1 111 ? 5.963 -2.862 -0.710 1.00 69.62 111 ALA A O 1
ATOM 899 N N . MET A 1 112 ? 6.917 -3.748 -2.547 1.00 72.25 112 MET A N 1
ATOM 900 C CA . MET A 1 112 ? 6.697 -2.600 -3.432 1.00 72.25 112 MET A CA 1
ATOM 901 C C . MET A 1 112 ? 5.558 -2.904 -4.398 1.00 72.25 112 MET A C 1
ATOM 903 O O . MET A 1 112 ? 5.600 -3.909 -5.107 1.00 72.25 112 MET A O 1
ATOM 907 N N . LEU A 1 113 ? 4.560 -2.024 -4.460 1.00 69.19 113 LEU A N 1
ATOM 908 C CA . LEU A 1 113 ? 3.447 -2.153 -5.395 1.00 69.19 113 LEU A CA 1
ATOM 909 C C . LEU A 1 113 ? 3.667 -1.219 -6.587 1.00 69.19 113 LEU A C 1
ATOM 911 O O . LEU A 1 113 ? 3.699 -0.003 -6.418 1.00 69.19 113 LEU A O 1
ATOM 915 N N . ASN A 1 114 ? 3.773 -1.779 -7.791 1.00 66.62 114 ASN A N 1
ATOM 916 C CA . ASN A 1 114 ? 3.891 -1.009 -9.027 1.00 66.62 114 ASN A CA 1
ATOM 917 C C . ASN A 1 114 ? 2.842 -1.463 -10.038 1.00 66.62 114 ASN A C 1
ATOM 919 O O . ASN A 1 114 ? 2.600 -2.656 -10.218 1.00 66.62 114 ASN A O 1
ATOM 923 N N . ARG A 1 115 ? 2.257 -0.501 -10.753 1.00 59.53 115 ARG A N 1
ATOM 924 C CA . ARG A 1 115 ? 1.456 -0.769 -11.947 1.00 59.53 115 ARG A CA 1
ATOM 925 C C . ARG A 1 115 ? 2.369 -0.628 -13.159 1.00 59.53 115 ARG A C 1
ATOM 927 O O . ARG A 1 115 ? 2.895 0.454 -13.405 1.00 59.53 115 ARG A O 1
ATOM 934 N N . VAL A 1 116 ? 2.559 -1.702 -13.923 1.00 56.47 116 VAL A N 1
ATOM 935 C CA . VAL A 1 116 ? 3.236 -1.610 -15.223 1.00 56.47 116 VAL A CA 1
ATOM 936 C C . VAL A 1 116 ? 2.310 -0.822 -16.147 1.00 56.47 116 VAL A C 1
ATOM 938 O O . VAL A 1 116 ? 1.215 -1.281 -16.471 1.00 56.47 116 VAL A O 1
ATOM 941 N N . HIS A 1 117 ? 2.696 0.403 -16.509 1.00 38.44 117 HIS A N 1
ATOM 942 C CA . HIS A 1 117 ? 1.903 1.212 -17.430 1.00 38.44 117 HIS A CA 1
ATOM 943 C C . HIS A 1 117 ? 1.836 0.515 -18.800 1.00 38.44 117 HIS A C 1
ATOM 945 O O . HIS A 1 117 ? 2.882 0.305 -19.419 1.00 38.44 117 HIS A O 1
ATOM 951 N N . PRO A 1 118 ? 0.636 0.207 -19.327 1.00 40.16 118 PRO A N 1
ATOM 952 C CA . PRO A 1 118 ? 0.484 -0.360 -20.658 1.00 40.16 118 PRO A CA 1
ATOM 953 C C . PRO A 1 118 ? 0.634 0.759 -21.698 1.00 40.16 118 PRO A C 1
ATOM 955 O O . PRO A 1 118 ? -0.335 1.214 -22.296 1.00 40.16 118 PRO A O 1
ATOM 958 N N . LYS A 1 119 ? 1.859 1.256 -21.909 1.00 36.72 119 LYS A N 1
ATOM 959 C CA . LYS A 1 119 ? 2.174 2.020 -23.132 1.00 36.72 119 LYS A CA 1
ATOM 960 C C . LYS A 1 119 ? 2.365 1.106 -24.348 1.00 36.72 119 LYS A C 1
ATOM 962 O O . LYS A 1 119 ? 2.407 1.602 -25.467 1.00 36.72 119 LYS A O 1
ATOM 967 N N . ALA A 1 120 ? 2.392 -0.212 -24.149 1.00 41.84 120 ALA A N 1
ATOM 968 C CA . ALA A 1 120 ? 2.220 -1.201 -25.205 1.00 41.84 120 ALA A CA 1
ATOM 969 C C . ALA A 1 120 ? 0.730 -1.291 -25.578 1.00 41.84 120 ALA A C 1
ATOM 971 O O . ALA A 1 120 ? 0.032 -2.223 -25.187 1.00 41.84 120 ALA A O 1
ATOM 972 N N . LYS A 1 121 ? 0.212 -0.271 -26.272 1.00 33.06 121 LYS A N 1
ATOM 973 C CA . LYS A 1 121 ? -1.090 -0.384 -26.931 1.00 33.06 121 LYS A CA 1
ATOM 974 C C . LYS A 1 121 ? -0.967 -1.467 -27.996 1.00 33.06 121 LYS A C 1
ATOM 976 O O . LYS A 1 121 ? -0.197 -1.329 -28.941 1.00 33.06 121 LYS A O 1
ATOM 981 N N . THR A 1 122 ? -1.723 -2.537 -27.813 1.00 35.31 122 THR A N 1
ATOM 982 C CA . THR A 1 122 ? -2.036 -3.522 -28.836 1.00 35.31 122 THR A CA 1
ATOM 983 C C . THR A 1 122 ? -2.676 -2.777 -30.008 1.00 35.31 122 THR A C 1
ATOM 985 O O . THR A 1 122 ? -3.834 -2.377 -29.924 1.00 35.31 122 THR A O 1
ATOM 988 N N . ALA A 1 123 ? -1.918 -2.535 -31.077 1.00 29.91 123 ALA A N 1
ATOM 989 C CA . ALA A 1 123 ? -2.499 -2.232 -32.377 1.00 29.91 123 ALA A CA 1
ATOM 990 C C . ALA A 1 123 ? -3.049 -3.558 -32.911 1.00 29.91 123 ALA A C 1
ATOM 992 O O . ALA A 1 123 ? -2.334 -4.354 -33.517 1.00 29.91 123 ALA A O 1
ATOM 993 N N . VAL A 1 124 ? -4.295 -3.855 -32.549 1.00 33.38 124 VAL A N 1
ATOM 994 C CA . VAL A 1 124 ? -5.092 -4.867 -33.237 1.00 33.38 124 VAL A CA 1
ATOM 995 C C . VAL A 1 124 ? -5.697 -4.145 -34.430 1.00 33.38 124 VAL A C 1
ATOM 997 O O . VAL A 1 124 ? -6.838 -3.718 -34.358 1.00 33.38 124 VAL A O 1
ATOM 1000 N N . ASP A 1 125 ? -4.899 -3.951 -35.478 1.00 26.09 125 ASP A N 1
ATOM 1001 C CA . ASP A 1 125 ? -5.437 -3.584 -36.782 1.00 26.09 125 ASP A CA 1
ATOM 1002 C C . ASP A 1 125 ? -5.324 -4.790 -37.713 1.00 26.09 125 ASP A C 1
ATOM 1004 O O . ASP A 1 125 ? -4.276 -5.406 -37.923 1.00 26.09 125 ASP A O 1
ATOM 1008 N N . GLU A 1 126 ? -6.512 -5.152 -38.154 1.00 35.06 126 GLU A N 1
ATOM 1009 C CA . GLU A 1 126 ? -6.944 -6.166 -39.085 1.00 35.06 126 GLU A CA 1
ATOM 1010 C C . GLU A 1 126 ? -6.260 -5.986 -40.447 1.00 35.06 126 GLU A C 1
ATOM 1012 O O . GLU A 1 126 ? -6.510 -5.007 -41.134 1.00 35.06 126 GLU A O 1
ATOM 1017 N N . TYR A 1 127 ? -5.416 -6.938 -40.855 1.00 28.11 127 TYR A N 1
ATOM 1018 C CA . TYR A 1 127 ? -5.191 -7.225 -42.272 1.00 28.11 127 TYR A CA 1
ATOM 1019 C C . TYR A 1 127 ? -5.121 -8.736 -42.466 1.00 28.11 127 TYR A C 1
ATOM 1021 O O . TYR A 1 127 ? -4.179 -9.416 -42.052 1.00 28.11 127 TYR A O 1
ATOM 1029 N N . ALA A 1 128 ? -6.200 -9.240 -43.054 1.00 32.81 128 ALA A N 1
ATOM 1030 C CA . ALA A 1 128 ? -6.251 -10.520 -43.719 1.00 32.81 128 ALA A CA 1
ATOM 1031 C C . ALA A 1 128 ? -5.384 -10.492 -44.991 1.00 32.81 128 ALA A C 1
ATOM 1033 O O . ALA A 1 128 ? -5.207 -9.450 -45.615 1.00 32.81 128 ALA A O 1
ATOM 1034 N N . GLU A 1 129 ? -4.938 -11.691 -45.360 1.00 29.66 129 GLU A N 1
ATOM 1035 C CA . GLU A 1 129 ? -4.337 -12.096 -46.636 1.00 29.66 129 GLU A CA 1
ATOM 1036 C C . GLU A 1 129 ? -2.885 -11.688 -46.926 1.00 29.66 129 GLU A C 1
ATOM 1038 O O . GLU A 1 129 ? -2.512 -10.523 -46.994 1.00 29.66 129 GLU A O 1
ATOM 1043 N N . GLY A 1 130 ? -2.053 -12.707 -47.171 1.00 26.34 130 GLY A N 1
ATOM 1044 C CA . GLY A 1 130 ? -0.704 -12.511 -47.692 1.00 26.34 130 GLY A CA 1
ATOM 1045 C C . GLY A 1 130 ? 0.230 -13.687 -47.455 1.00 26.34 130 GLY A C 1
ATOM 1046 O O . GLY A 1 130 ? 1.182 -13.588 -46.689 1.00 26.34 130 GLY A O 1
ATOM 1047 N N . CYS A 1 131 ? -0.053 -14.808 -48.116 1.00 26.73 131 CYS A N 1
ATOM 1048 C CA . CYS A 1 131 ? 0.878 -15.907 -48.351 1.00 26.73 131 CYS A CA 1
ATOM 1049 C C . CYS A 1 131 ? 2.266 -15.392 -48.793 1.00 26.73 131 CYS A C 1
ATOM 1051 O O . CYS A 1 131 ? 2.355 -14.559 -49.691 1.00 26.73 131 CYS A O 1
ATOM 1053 N N . GLY A 1 132 ? 3.350 -15.914 -48.208 1.00 26.30 132 GLY A N 1
ATOM 1054 C CA . GLY A 1 132 ? 4.708 -15.546 -48.616 1.00 26.30 132 GLY A CA 1
ATOM 1055 C C . GLY A 1 132 ? 5.795 -16.227 -47.795 1.00 26.30 132 GLY A C 1
ATOM 1056 O O . GLY A 1 132 ? 6.311 -15.678 -46.828 1.00 26.30 132 GLY A O 1
ATOM 1057 N N . THR A 1 133 ? 6.139 -17.445 -48.193 1.00 38.78 133 THR A N 1
ATOM 1058 C CA . THR A 1 133 ? 7.349 -18.170 -47.800 1.00 38.78 133 THR A CA 1
ATOM 1059 C C . THR A 1 133 ? 8.617 -17.348 -48.065 1.00 38.78 133 THR A C 1
ATOM 1061 O O . THR A 1 133 ? 8.870 -17.008 -49.217 1.00 38.78 133 THR A O 1
ATOM 1064 N N . SER A 1 134 ? 9.475 -17.136 -47.063 1.00 31.53 134 SER A N 1
ATOM 1065 C CA . SER A 1 134 ? 10.928 -17.070 -47.295 1.00 31.53 134 SER A CA 1
ATOM 1066 C C . SER A 1 134 ? 11.735 -17.301 -46.012 1.00 31.53 134 SER A C 1
ATOM 1068 O O . SER A 1 134 ? 11.700 -16.514 -45.069 1.00 31.53 134 SER A O 1
ATOM 1070 N N . SER A 1 135 ? 12.462 -18.412 -46.035 1.00 34.88 135 SER A N 1
ATOM 1071 C CA . SER A 1 135 ? 13.712 -18.752 -45.345 1.00 34.88 135 SER A CA 1
ATOM 1072 C C . SER A 1 135 ? 14.561 -17.623 -44.730 1.00 34.88 135 SER A C 1
ATOM 1074 O O . SER A 1 135 ? 14.925 -16.684 -45.432 1.00 34.88 135 SER A O 1
ATOM 1076 N N . ALA A 1 136 ? 15.019 -17.839 -43.490 1.00 34.00 136 ALA A N 1
ATOM 1077 C CA . ALA A 1 136 ? 16.370 -17.526 -42.983 1.00 34.00 136 ALA A CA 1
ATOM 1078 C C . ALA A 1 136 ? 16.515 -18.203 -41.597 1.00 34.00 136 ALA A C 1
ATOM 1080 O O . ALA A 1 136 ? 15.828 -17.823 -40.657 1.00 34.00 136 ALA A O 1
ATOM 1081 N N . GLN A 1 137 ? 17.070 -19.416 -41.532 1.00 35.28 137 GLN A N 1
ATOM 1082 C CA . GLN A 1 137 ? 18.487 -19.736 -41.274 1.00 35.28 137 GLN A CA 1
ATOM 1083 C C . GLN A 1 137 ? 18.918 -19.559 -39.804 1.00 35.28 137 GLN A C 1
ATOM 1085 O O . GLN A 1 137 ? 19.159 -18.443 -39.363 1.00 35.28 137 GLN A O 1
ATOM 1090 N N . CYS A 1 138 ? 19.016 -20.735 -39.162 1.00 33.28 138 CYS A N 1
ATOM 1091 C CA . CYS A 1 138 ? 19.804 -21.192 -38.005 1.00 33.28 138 CYS A CA 1
ATOM 1092 C C . CYS A 1 138 ? 19.887 -20.327 -36.743 1.00 33.28 138 CYS A C 1
ATOM 1094 O O . CYS A 1 138 ? 20.608 -19.308 -36.749 1.00 33.28 138 CYS A O 1
#

Organism: Eumeta variegata (NCBI:txid151549)